Protein AF-A0A0N4TFS5-F1 (afdb_monomer)

Foldseek 3Di:
DLVCLVVVNLPPVPDAAEDEDADFDPDDVQNLADDPDPVGDVSSVSSSSSCVSYDYHYDDDDPDVVSVVVLVVVQVCCCPPPVNCVVPVDRDGGRPPPDDD

Radius of gyration: 17.93 Å; Cα contacts (8 Å, |Δi|>4): 103; chains: 1; bounding box: 40×27×46 Å

InterPro domains:
  IPR028082 Periplasmic binding protein-like I [SSF53822] (1-86)

Secondary structure (DSSP, 8-state):
-HHHHHTTTTTSSS--EEEEE--SS---SSTT--SS-TTHHHHHHHHHHHGGGEEEEEPPPP--HHHHHHHHHHHHHHHHHH-HHHHHSS-----------

Mean predicted aligned error: 7.09 Å

Structure (mmCIF, N/CA/C/O backbone):
data_AF-A0A0N4TFS5-F1
#
_entry.id   AF-A0A0N4TFS5-F1
#
loop_
_atom_site.group_PDB
_atom_site.id
_atom_site.type_symbol
_atom_site.label_atom_id
_atom_site.label_alt_id
_atom_site.label_comp_id
_atom_site.label_asym_id
_atom_site.label_entity_id
_atom_site.label_seq_id
_atom_site.pdbx_PDB_ins_code
_atom_site.Cartn_x
_atom_site.Cartn_y
_atom_site.Cartn_z
_atom_site.occupancy
_atom_site.B_iso_or_equiv
_atom_site.auth_seq_id
_atom_site.auth_comp_id
_atom_site.auth_asym_id
_atom_site.auth_atom_id
_atom_site.pdbx_PDB_model_num
ATOM 1 N N . MET A 1 1 ? 8.270 -7.068 -8.656 1.00 93.75 1 MET A N 1
ATOM 2 C CA . MET A 1 1 ? 9.084 -5.890 -9.033 1.00 93.75 1 MET A CA 1
ATOM 3 C C . MET A 1 1 ? 10.572 -6.190 -9.176 1.00 93.75 1 MET A C 1
ATOM 5 O O . MET A 1 1 ? 11.099 -5.828 -10.213 1.00 93.75 1 MET A O 1
ATOM 9 N N . LEU A 1 2 ? 11.249 -6.865 -8.234 1.00 94.62 2 LEU A N 1
ATOM 10 C CA . LEU A 1 2 ? 12.689 -7.175 -8.373 1.00 94.62 2 LEU A CA 1
ATOM 11 C C . LEU A 1 2 ? 13.037 -7.928 -9.670 1.00 94.62 2 LEU A C 1
ATOM 13 O O . LEU A 1 2 ? 13.877 -7.463 -10.426 1.00 94.62 2 LEU A O 1
ATOM 17 N N . ALA A 1 3 ? 12.305 -8.995 -10.004 1.00 96.56 3 ALA A N 1
ATOM 18 C CA . ALA A 1 3 ? 12.512 -9.707 -11.269 1.00 96.56 3 ALA A CA 1
ATOM 19 C C . ALA A 1 3 ? 12.346 -8.803 -12.510 1.00 96.56 3 ALA A C 1
ATOM 21 O O . ALA A 1 3 ? 13.129 -8.879 -13.448 1.00 96.56 3 ALA A O 1
ATOM 22 N N . ALA A 1 4 ? 11.363 -7.897 -12.503 1.00 96.44 4 ALA A N 1
ATOM 23 C CA . ALA A 1 4 ? 11.153 -6.945 -13.595 1.00 96.44 4 ALA A CA 1
ATOM 24 C C . ALA A 1 4 ? 12.278 -5.900 -13.698 1.00 96.44 4 ALA A C 1
ATOM 26 O O . ALA A 1 4 ? 12.570 -5.419 -14.788 1.00 96.44 4 ALA A O 1
ATOM 27 N N . TYR A 1 5 ? 12.906 -5.545 -12.575 1.00 96.62 5 TYR A N 1
ATOM 28 C CA . TYR A 1 5 ? 14.101 -4.706 -12.558 1.00 96.62 5 TYR A CA 1
ATOM 29 C C . TYR A 1 5 ? 15.301 -5.439 -13.155 1.00 96.62 5 TYR A C 1
ATOM 31 O O . TYR A 1 5 ? 15.987 -4.879 -14.002 1.00 96.62 5 TYR A O 1
ATOM 39 N N . ASP A 1 6 ? 15.524 -6.696 -12.764 1.00 96.44 6 ASP A N 1
ATOM 40 C CA . ASP A 1 6 ? 16.645 -7.493 -13.275 1.00 96.44 6 ASP A CA 1
ATOM 41 C C . ASP A 1 6 ? 16.502 -7.800 -14.782 1.00 96.44 6 ASP A C 1
ATOM 43 O O . ASP A 1 6 ? 17.502 -7.930 -15.481 1.00 96.44 6 ASP A O 1
ATOM 47 N N . LEU A 1 7 ? 15.270 -7.827 -15.304 1.00 97.25 7 LEU A N 1
ATOM 48 C CA . LEU A 1 7 ? 14.970 -7.909 -16.741 1.00 97.25 7 LEU A CA 1
ATOM 49 C C . LEU A 1 7 ? 14.985 -6.545 -17.463 1.00 97.25 7 LEU A C 1
ATOM 51 O O . LEU A 1 7 ? 14.670 -6.478 -18.647 1.00 97.25 7 LEU A O 1
ATOM 55 N N . GLY A 1 8 ? 15.285 -5.443 -16.767 1.00 96.81 8 GLY A N 1
ATOM 56 C CA . GLY A 1 8 ? 15.313 -4.084 -17.326 1.00 96.81 8 GLY A CA 1
ATOM 57 C C . GLY A 1 8 ? 13.941 -3.454 -17.599 1.00 96.81 8 GLY A C 1
ATOM 58 O O . GLY A 1 8 ? 13.862 -2.261 -17.881 1.00 96.81 8 GLY A O 1
ATOM 59 N N . MET A 1 9 ? 12.848 -4.203 -17.451 1.00 97.62 9 MET A N 1
ATOM 60 C CA . MET A 1 9 ? 11.483 -3.746 -17.735 1.00 97.62 9 MET A CA 1
ATOM 61 C C . MET A 1 9 ? 11.037 -2.608 -16.812 1.00 97.62 9 MET A C 1
ATOM 63 O O . MET A 1 9 ? 10.368 -1.676 -17.243 1.00 97.62 9 MET A O 1
ATOM 67 N N . ALA A 1 10 ? 11.409 -2.668 -15.530 1.00 96.44 10 ALA A N 1
ATOM 68 C CA . ALA A 1 10 ? 11.017 -1.650 -14.552 1.00 96.44 10 ALA A CA 1
ATOM 69 C C . ALA A 1 10 ? 11.808 -0.334 -14.683 1.00 96.44 10 ALA A C 1
ATOM 71 O O . ALA A 1 10 ? 11.510 0.624 -13.976 1.00 96.44 10 ALA A O 1
ATOM 72 N N . THR A 1 11 ? 12.822 -0.286 -15.552 1.00 95.19 11 THR A N 1
ATOM 73 C CA .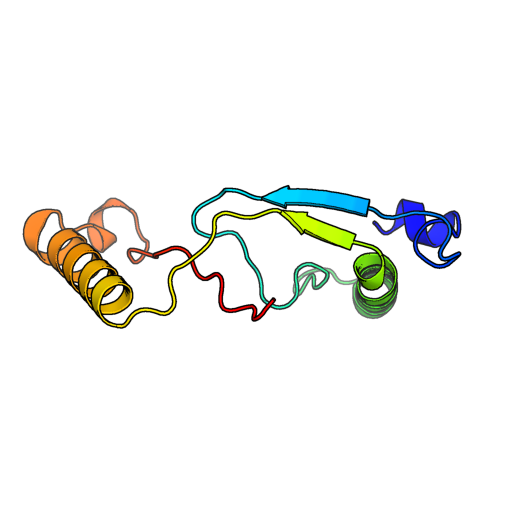 THR A 1 11 ? 13.695 0.885 -15.740 1.00 95.19 11 THR A CA 1
ATOM 74 C C . THR A 1 11 ? 13.793 1.360 -17.186 1.00 95.19 11 THR A C 1
ATOM 76 O O . THR A 1 11 ? 14.304 2.452 -17.408 1.00 95.19 11 THR A O 1
ATOM 79 N N . SER A 1 12 ? 13.323 0.581 -18.166 1.00 95.69 12 SER A N 1
ATOM 80 C CA . SER A 1 12 ? 13.405 0.952 -19.587 1.00 95.69 12 SER A CA 1
ATOM 81 C C . SER A 1 12 ? 12.469 2.100 -19.971 1.00 95.69 12 SER A C 1
ATOM 83 O O . SER A 1 12 ? 12.705 2.771 -20.969 1.00 95.69 12 SER A O 1
ATOM 85 N N . GLY A 1 13 ? 11.407 2.330 -19.189 1.00 92.50 13 GLY A N 1
ATOM 86 C CA . GLY A 1 13 ? 10.336 3.275 -19.523 1.00 92.50 13 GLY A CA 1
ATOM 87 C C . GLY A 1 13 ? 9.315 2.730 -20.530 1.00 92.50 13 GLY A C 1
ATOM 88 O O . GLY A 1 13 ? 8.354 3.420 -20.851 1.00 92.50 13 GLY A O 1
ATOM 89 N N . GLU A 1 14 ? 9.484 1.492 -20.997 1.00 96.50 14 GLU A N 1
ATOM 90 C CA . GLU A 1 14 ? 8.583 0.845 -21.964 1.00 96.50 14 GLU A CA 1
ATOM 91 C C . GLU A 1 14 ? 7.393 0.146 -21.292 1.00 96.50 14 GLU A C 1
ATOM 93 O O . GLU A 1 14 ? 6.412 -0.194 -21.950 1.00 96.50 14 GLU A O 1
ATOM 98 N N . TYR A 1 15 ? 7.477 -0.074 -19.977 1.00 95.81 15 TYR A N 1
ATOM 99 C CA . TYR A 1 15 ? 6.479 -0.803 -19.204 1.00 95.81 15 TYR A CA 1
ATOM 100 C C . TYR A 1 15 ? 5.921 0.063 -18.083 1.00 95.81 15 TYR A C 1
ATOM 102 O O . TYR A 1 15 ? 6.658 0.722 -17.349 1.00 95.81 15 TYR A O 1
ATOM 110 N N . VAL A 1 16 ? 4.605 -0.022 -17.906 1.00 93.44 16 VAL A N 1
ATOM 111 C CA . VAL A 1 16 ? 3.916 0.453 -16.707 1.00 93.44 16 VAL A CA 1
ATOM 112 C C . VAL A 1 16 ? 3.395 -0.764 -15.962 1.00 93.44 16 VAL A C 1
ATOM 114 O O . VAL A 1 16 ? 2.690 -1.599 -16.527 1.00 93.44 16 VAL A O 1
ATOM 117 N N . PHE A 1 17 ? 3.738 -0.859 -14.683 1.00 96.38 17 PHE A N 1
ATOM 118 C CA . PHE A 1 17 ? 3.217 -1.888 -13.797 1.00 96.38 17 PHE A CA 1
ATOM 119 C C . PHE A 1 17 ? 2.020 -1.320 -13.047 1.00 96.38 17 PHE A C 1
ATOM 121 O O . PHE A 1 17 ? 2.070 -0.193 -12.559 1.00 96.38 17 PHE A O 1
ATOM 128 N N . ILE A 1 18 ? 0.949 -2.102 -12.932 1.00 94.19 18 ILE A N 1
ATOM 129 C CA . ILE A 1 18 ? -0.241 -1.717 -12.175 1.00 94.19 18 ILE A CA 1
ATOM 130 C C . ILE A 1 18 ? -0.545 -2.813 -11.162 1.00 94.19 18 ILE A C 1
ATOM 132 O O . ILE A 1 18 ? -0.681 -3.977 -11.537 1.00 94.19 18 ILE A O 1
ATOM 136 N N . ASN A 1 19 ? -0.676 -2.448 -9.888 1.00 89.50 19 ASN A N 1
ATOM 137 C CA . ASN A 1 19 ? -1.287 -3.307 -8.879 1.00 89.50 19 ASN A CA 1
ATOM 138 C C . ASN A 1 19 ? -2.594 -2.686 -8.381 1.00 89.50 19 ASN A C 1
ATOM 140 O O . ASN A 1 19 ? -2.740 -1.468 -8.306 1.00 89.50 19 ASN A O 1
ATOM 144 N N . ILE A 1 20 ? -3.548 -3.543 -8.035 1.00 87.38 20 ILE A N 1
ATOM 145 C CA . ILE A 1 20 ? -4.827 -3.140 -7.458 1.00 87.38 20 ILE A CA 1
ATOM 146 C C . ILE A 1 20 ? -4.772 -3.498 -5.976 1.00 87.38 20 ILE A C 1
ATOM 148 O O . ILE A 1 20 ? -4.685 -4.675 -5.633 1.00 87.38 20 ILE A O 1
ATOM 152 N N . ASP A 1 21 ? -4.804 -2.486 -5.114 1.00 81.19 21 ASP A N 1
ATOM 153 C CA . ASP A 1 21 ? -4.887 -2.647 -3.664 1.00 81.19 21 ASP A CA 1
ATOM 154 C C . ASP A 1 21 ? -6.082 -1.852 -3.138 1.00 81.19 21 ASP A C 1
ATOM 156 O O . ASP A 1 21 ? -6.028 -0.643 -2.931 1.00 81.19 21 ASP A O 1
ATOM 160 N N . VAL A 1 22 ? -7.193 -2.562 -2.968 1.00 77.06 22 VAL A N 1
ATOM 161 C CA . VAL A 1 22 ? -8.473 -2.030 -2.478 1.00 77.06 22 VAL A CA 1
ATOM 162 C C . VAL A 1 22 ? -8.706 -2.354 -0.999 1.00 77.06 22 VAL A C 1
ATOM 164 O O . VAL A 1 22 ? -9.820 -2.201 -0.499 1.00 77.06 22 VAL A O 1
ATOM 167 N N . SER A 1 23 ? -7.682 -2.850 -0.300 1.00 69.25 23 SER A N 1
ATOM 168 C CA . SER A 1 23 ? -7.799 -3.249 1.100 1.00 69.25 23 SER A CA 1
ATOM 169 C C . SER A 1 23 ? -7.784 -2.039 2.035 1.00 69.25 23 SER A C 1
ATOM 171 O O . SER A 1 23 ? -7.199 -1.006 1.725 1.00 69.25 23 SER A O 1
ATOM 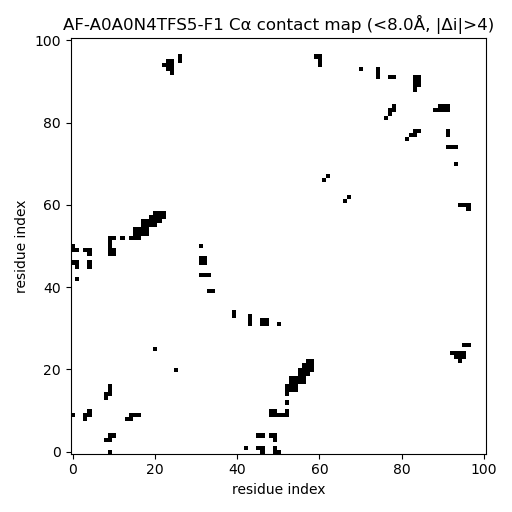173 N N . THR A 1 24 ? -8.431 -2.162 3.200 1.00 57.41 24 THR A N 1
ATOM 174 C CA . THR A 1 24 ? -8.650 -1.023 4.101 1.00 57.41 24 THR A CA 1
ATOM 175 C C . THR A 1 24 ? -7.447 -0.639 4.981 1.00 57.41 24 THR A C 1
ATOM 177 O O . THR A 1 24 ? -7.613 0.127 5.928 1.00 57.41 24 THR A O 1
ATOM 180 N N . GLY A 1 25 ? -6.251 -1.193 4.740 1.00 56.47 25 GLY A N 1
ATOM 181 C CA . GLY A 1 25 ? -5.141 -1.064 5.695 1.00 56.47 25 GLY A CA 1
ATOM 182 C C . GLY A 1 25 ? -3.745 -1.484 5.228 1.00 56.47 25 GLY A C 1
ATOM 183 O O . GLY A 1 25 ? -2.874 -1.659 6.072 1.00 56.47 25 GLY A O 1
ATOM 184 N N . SER A 1 26 ? -3.494 -1.669 3.925 1.00 55.84 26 SER A N 1
ATOM 18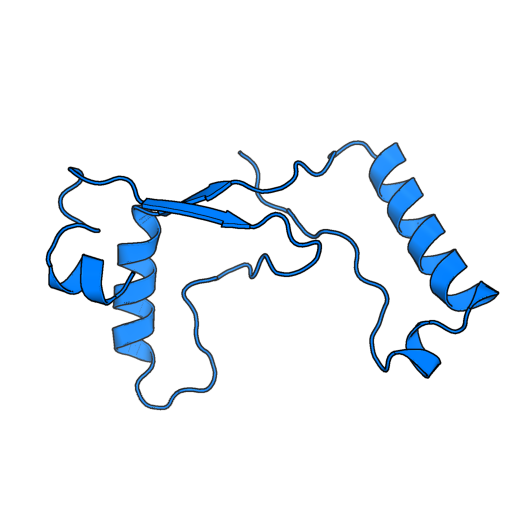5 C CA . SER A 1 26 ? -2.191 -2.171 3.428 1.00 55.84 26 SER A CA 1
ATOM 186 C C . SER A 1 26 ? -1.344 -1.144 2.663 1.00 55.84 26 SER A C 1
ATOM 188 O O . SER A 1 26 ? -0.361 -1.479 2.005 1.00 55.84 26 SER A O 1
ATOM 190 N N . HIS A 1 27 ? -1.634 0.146 2.805 1.00 62.78 27 HIS A N 1
ATOM 191 C CA . HIS A 1 27 ? -0.807 1.179 2.184 1.00 62.78 27 HIS A CA 1
ATOM 192 C C . HIS A 1 27 ? 0.371 1.554 3.088 1.00 62.78 27 HIS A C 1
ATOM 194 O O . HIS A 1 27 ? 0.330 2.511 3.856 1.00 62.78 27 HIS A O 1
ATOM 200 N N . ALA A 1 28 ? 1.438 0.757 3.011 1.00 66.75 28 ALA A N 1
ATOM 201 C CA . ALA A 1 28 ? 2.716 1.111 3.616 1.00 66.75 28 ALA A CA 1
ATOM 202 C C . ALA A 1 28 ? 3.295 2.349 2.923 1.00 66.75 28 ALA A C 1
ATOM 204 O O . ALA A 1 28 ? 3.279 2.421 1.696 1.00 66.75 28 ALA A O 1
ATOM 205 N N . GLU A 1 29 ? 3.882 3.276 3.689 1.00 74.25 29 GLU A N 1
ATOM 206 C CA . GLU A 1 29 ? 4.457 4.500 3.112 1.00 74.25 29 GLU A CA 1
ATOM 207 C C . GLU A 1 29 ? 5.611 4.194 2.127 1.00 74.25 29 GLU A C 1
ATOM 209 O O . GLU A 1 29 ? 5.930 4.912 1.178 1.00 74.25 29 GLU A O 1
ATOM 214 N N . ARG A 1 30 ? 6.277 3.069 2.379 1.00 85.19 30 ARG A N 1
ATOM 215 C CA . ARG A 1 30 ? 7.415 2.572 1.613 1.00 85.19 30 ARG A CA 1
ATOM 216 C C . ARG A 1 30 ? 7.152 1.108 1.259 1.00 85.19 30 ARG A C 1
ATOM 218 O O . ARG A 1 30 ? 7.745 0.230 1.884 1.00 85.19 30 ARG A O 1
ATOM 225 N N . PRO A 1 31 ? 6.279 0.809 0.278 1.00 84.50 31 PRO A N 1
ATOM 226 C CA . PRO A 1 31 ? 5.870 -0.565 -0.033 1.00 84.50 31 PRO A CA 1
ATOM 227 C C . PRO A 1 31 ? 7.018 -1.445 -0.562 1.00 84.50 31 PRO A C 1
ATOM 229 O O . PRO A 1 31 ? 6.930 -2.670 -0.540 1.00 84.50 31 PRO A O 1
ATOM 232 N N . TRP A 1 32 ? 8.122 -0.833 -0.999 1.00 88.44 32 TRP A N 1
ATOM 233 C CA . TRP A 1 32 ? 9.353 -1.516 -1.401 1.00 88.44 32 TRP A CA 1
ATOM 234 C C . TRP A 1 32 ? 10.293 -1.863 -0.235 1.00 88.44 32 TRP A C 1
ATOM 236 O O . TRP A 1 32 ? 11.274 -2.564 -0.462 1.00 88.44 32 TRP A O 1
ATOM 246 N N . LEU A 1 33 ? 10.051 -1.358 0.981 1.00 87.94 33 LEU A N 1
ATOM 247 C CA . LEU A 1 33 ? 10.946 -1.557 2.120 1.00 87.94 33 LEU A CA 1
ATOM 248 C C . LEU A 1 33 ? 10.622 -2.857 2.862 1.00 87.94 33 LEU A C 1
ATOM 250 O O . LEU A 1 33 ? 9.511 -3.053 3.354 1.00 87.94 33 LEU A O 1
ATOM 254 N N . ARG A 1 34 ? 11.629 -3.713 3.030 1.00 86.81 34 ARG A N 1
ATOM 255 C CA . ARG A 1 34 ? 11.612 -4.828 3.982 1.00 86.81 34 ARG A CA 1
ATOM 256 C C . ARG A 1 34 ? 12.597 -4.524 5.112 1.00 86.81 34 ARG A C 1
ATOM 258 O O . ARG A 1 34 ? 13.780 -4.335 4.852 1.00 86.81 34 ARG A O 1
ATOM 265 N N . SER A 1 35 ? 12.105 -4.429 6.349 1.00 76.06 35 SER A N 1
ATOM 266 C CA . SER A 1 35 ? 12.914 -4.023 7.515 1.00 76.06 35 SER A CA 1
ATOM 267 C C . SER A 1 35 ? 13.652 -5.177 8.204 1.00 76.06 35 SER A C 1
ATOM 269 O O . SER A 1 35 ? 14.588 -4.925 8.952 1.00 76.06 35 SER A O 1
ATOM 271 N N . ASN A 1 36 ? 13.239 -6.428 7.963 1.00 67.94 36 ASN A N 1
ATOM 272 C CA . ASN A 1 36 ? 13.646 -7.582 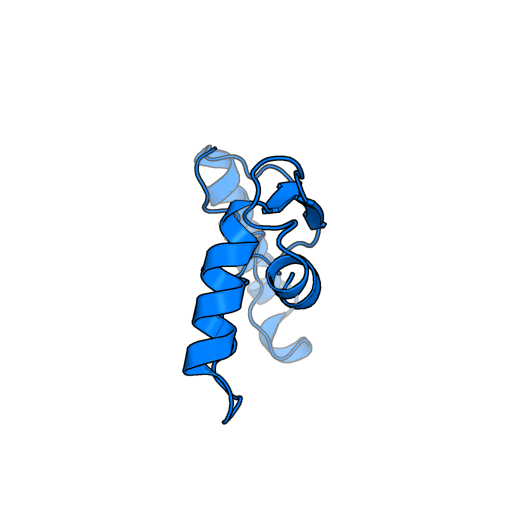8.778 1.00 67.94 36 ASN A CA 1
ATOM 273 C C . ASN A 1 36 ? 14.539 -8.600 8.048 1.00 67.94 36 ASN A C 1
ATOM 275 O O . ASN A 1 36 ? 14.888 -9.613 8.647 1.00 67.94 36 ASN A O 1
ATOM 279 N N . ASP A 1 37 ? 14.892 -8.375 6.781 1.00 59.50 37 ASP A N 1
ATOM 280 C CA . ASP A 1 37 ? 15.758 -9.302 6.039 1.00 59.50 37 ASP A CA 1
ATOM 281 C C . ASP A 1 37 ? 17.231 -8.918 6.189 1.00 59.50 37 ASP A C 1
ATOM 283 O O . ASP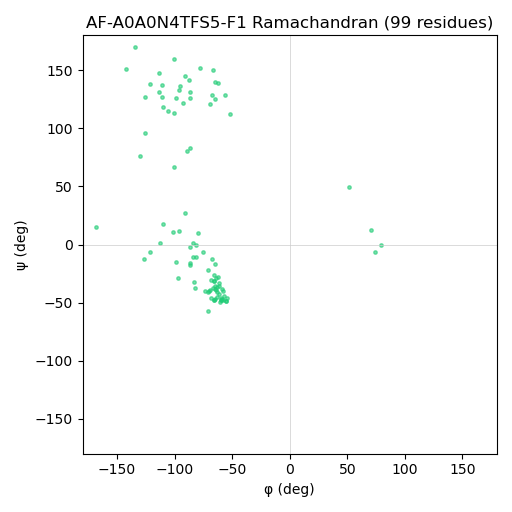 A 1 37 ? 17.562 -7.738 6.226 1.00 59.50 37 ASP A O 1
ATOM 287 N N . THR A 1 38 ? 18.139 -9.886 6.235 1.00 54.66 38 THR A N 1
ATOM 288 C CA . THR A 1 38 ? 19.593 -9.646 6.328 1.00 54.66 38 THR A CA 1
ATOM 289 C C . THR A 1 38 ? 20.236 -9.330 4.969 1.00 54.66 38 THR A C 1
ATOM 291 O O . THR A 1 38 ? 21.366 -8.850 4.913 1.00 54.66 38 THR A O 1
ATOM 294 N N . THR A 1 39 ? 19.503 -9.523 3.869 1.00 56.91 39 THR A N 1
ATOM 295 C CA . THR A 1 39 ? 19.930 -9.309 2.467 1.00 56.91 39 THR A CA 1
ATOM 296 C C . THR A 1 39 ? 19.510 -7.929 1.908 1.00 56.91 39 THR A C 1
ATOM 298 O O . THR A 1 39 ? 19.602 -7.642 0.716 1.00 56.91 39 THR A O 1
ATOM 301 N N . THR A 1 40 ? 19.050 -7.028 2.778 1.00 63.56 40 THR A N 1
ATOM 302 C CA . THR A 1 40 ? 18.042 -6.003 2.455 1.00 63.56 40 THR A CA 1
ATOM 303 C C . THR A 1 40 ? 18.502 -4.725 1.796 1.00 63.56 40 THR A C 1
ATOM 305 O O . THR A 1 40 ? 17.703 -4.139 1.077 1.00 63.56 40 THR A O 1
ATOM 308 N N . SER A 1 41 ? 19.702 -4.200 2.052 1.00 76.75 41 SER A N 1
ATOM 309 C CA . SER A 1 41 ? 19.978 -2.820 1.615 1.00 76.75 41 SER A CA 1
ATOM 310 C C . SER A 1 41 ? 19.974 -2.700 0.087 1.00 76.75 41 SER A C 1
ATOM 312 O O . SER A 1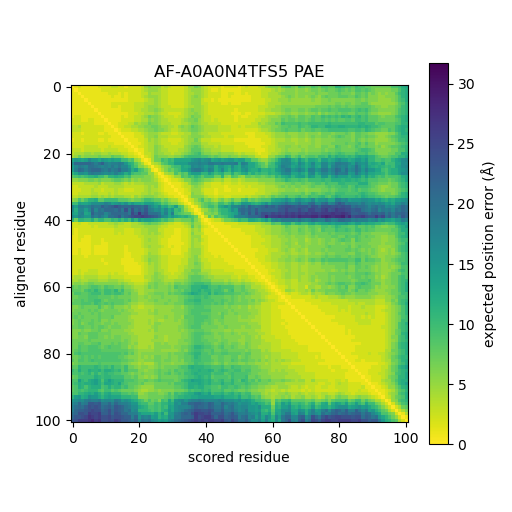 41 ? 19.282 -1.846 -0.465 1.00 76.75 41 SER A O 1
ATOM 314 N N . MET A 1 42 ? 20.663 -3.611 -0.604 1.00 86.69 42 MET A N 1
ATOM 315 C CA . MET A 1 42 ? 20.741 -3.582 -2.065 1.00 86.69 42 MET A CA 1
ATOM 316 C C . MET A 1 42 ? 19.407 -3.950 -2.721 1.00 86.69 42 MET A C 1
ATOM 318 O O . MET A 1 42 ? 19.011 -3.318 -3.700 1.00 86.69 42 MET A O 1
ATOM 322 N N . GLU A 1 43 ? 18.686 -4.930 -2.177 1.00 89.50 43 GLU A N 1
ATOM 323 C CA . GLU A 1 43 ? 17.373 -5.319 -2.695 1.00 89.50 43 GLU A CA 1
ATOM 324 C C . GLU A 1 43 ? 16.313 -4.247 -2.452 1.00 89.50 43 GLU A C 1
ATOM 326 O O . GLU A 1 43 ? 15.528 -3.964 -3.351 1.00 89.50 43 GLU A O 1
ATOM 331 N N . ASN A 1 44 ? 16.324 -3.581 -1.296 1.00 90.69 44 ASN A N 1
ATOM 332 C CA . ASN A 1 44 ? 15.437 -2.453 -1.024 1.00 90.69 44 ASN A CA 1
ATOM 333 C C . ASN A 1 44 ? 15.719 -1.286 -1.979 1.00 90.69 44 ASN A C 1
ATOM 335 O O . ASN A 1 44 ? 14.774 -0.636 -2.417 1.00 90.69 44 ASN A O 1
ATOM 339 N N . GLU A 1 45 ? 16.979 -1.030 -2.352 1.00 92.06 45 GLU A N 1
ATOM 340 C CA . GLU A 1 45 ? 17.312 -0.007 -3.354 1.00 92.06 45 GLU A CA 1
ATOM 341 C C . GLU A 1 45 ? 16.898 -0.419 -4.775 1.00 92.06 45 GLU A C 1
ATOM 343 O O . GLU A 1 45 ? 16.326 0.394 -5.508 1.00 92.06 45 GLU A O 1
ATOM 348 N N . LYS A 1 46 ? 17.097 -1.687 -5.164 1.00 94.19 46 LYS A N 1
ATOM 349 C CA . LYS A 1 46 ? 16.556 -2.221 -6.428 1.00 94.19 46 LYS A CA 1
ATOM 350 C C . LYS A 1 46 ? 15.033 -2.107 -6.463 1.00 94.19 46 LYS A C 1
ATOM 352 O O . LYS A 1 46 ? 14.471 -1.624 -7.442 1.00 94.19 46 LYS A O 1
ATOM 357 N N . ALA A 1 47 ? 14.360 -2.508 -5.387 1.00 93.62 47 ALA A N 1
ATOM 358 C CA . ALA A 1 47 ? 12.914 -2.427 -5.262 1.00 93.62 47 ALA A CA 1
ATOM 359 C C . ALA A 1 47 ? 12.448 -0.970 -5.312 1.00 93.62 47 ALA A C 1
ATOM 361 O O . ALA A 1 47 ? 11.544 -0.659 -6.078 1.00 93.62 47 ALA A O 1
ATOM 362 N N . LYS A 1 48 ? 13.106 -0.054 -4.595 1.00 93.31 48 LYS A N 1
ATOM 363 C CA . LYS A 1 48 ? 12.804 1.382 -4.633 1.00 93.31 48 LYS A CA 1
ATOM 364 C C . LYS A 1 48 ? 12.839 1.936 -6.056 1.00 93.31 48 LYS A C 1
ATOM 366 O O . LYS A 1 48 ? 11.915 2.643 -6.445 1.00 93.31 48 LYS A O 1
ATOM 371 N N . LYS A 1 49 ? 13.867 1.593 -6.841 1.00 95.19 49 LYS A N 1
ATOM 372 C CA . LYS A 1 49 ? 13.955 1.986 -8.257 1.00 95.19 49 LYS A CA 1
ATOM 373 C C . LYS A 1 49 ? 12.858 1.333 -9.095 1.00 95.19 49 LYS A C 1
ATOM 375 O O . LYS A 1 49 ? 12.157 2.023 -9.820 1.00 95.19 49 LYS A O 1
ATOM 380 N N . ALA A 1 50 ? 12.655 0.026 -8.952 1.00 96.00 50 ALA A N 1
ATOM 381 C CA . ALA A 1 50 ? 11.640 -0.709 -9.704 1.00 96.00 50 ALA A CA 1
ATOM 382 C C . ALA A 1 50 ? 10.219 -0.169 -9.471 1.00 96.00 50 ALA A C 1
ATOM 384 O O . ALA A 1 50 ? 9.417 -0.093 -10.397 1.00 96.00 50 ALA A O 1
ATOM 385 N N . TYR A 1 51 ? 9.905 0.223 -8.233 1.00 93.94 51 TYR A N 1
ATOM 386 C CA . TYR A 1 51 ? 8.599 0.759 -7.851 1.00 93.94 51 TYR A CA 1
ATOM 387 C C . TYR A 1 51 ? 8.298 2.131 -8.474 1.00 93.94 51 TYR A C 1
ATOM 389 O O . TYR A 1 51 ? 7.140 2.530 -8.479 1.00 93.94 51 TYR A O 1
ATOM 397 N N . GLN A 1 52 ? 9.278 2.825 -9.067 1.00 92.12 52 GLN A N 1
ATOM 398 C CA . GLN A 1 52 ? 9.019 4.050 -9.837 1.00 92.12 52 GLN A CA 1
ATOM 399 C C . GLN A 1 52 ? 8.157 3.783 -11.082 1.00 92.12 52 GLN A C 1
ATOM 401 O O . GLN A 1 52 ? 7.395 4.655 -11.494 1.00 92.12 52 GLN A O 1
ATOM 406 N N . ALA A 1 53 ? 8.234 2.572 -11.646 1.00 94.75 53 ALA A N 1
ATOM 407 C CA . ALA A 1 53 ? 7.400 2.134 -12.764 1.00 94.75 53 ALA A CA 1
ATOM 408 C C . ALA A 1 53 ? 6.043 1.539 -12.328 1.00 94.75 53 ALA A C 1
ATOM 410 O O . ALA A 1 53 ? 5.248 1.148 -13.183 1.00 94.75 53 ALA A O 1
ATOM 411 N N . LEU A 1 54 ? 5.772 1.443 -11.017 1.00 93.69 54 LEU A N 1
ATOM 412 C CA . LEU A 1 54 ? 4.534 0.885 -10.469 1.00 93.69 54 LEU A CA 1
ATOM 413 C C . LEU A 1 54 ? 3.519 1.991 -10.153 1.00 93.69 54 LEU A C 1
ATOM 415 O O . LEU A 1 54 ? 3.833 2.975 -9.484 1.00 93.69 54 LEU A O 1
ATOM 419 N N . LYS A 1 55 ? 2.274 1.791 -10.584 1.00 90.94 55 LYS A N 1
ATOM 420 C CA . LYS A 1 55 ? 1.104 2.560 -10.159 1.00 90.94 55 LYS A CA 1
ATOM 421 C C . LYS A 1 55 ? 0.158 1.667 -9.363 1.00 90.94 55 LYS A C 1
ATOM 423 O O . LYS A 1 55 ? -0.197 0.581 -9.813 1.00 90.94 55 LYS A O 1
ATOM 428 N N . THR A 1 56 ? -0.280 2.159 -8.210 1.00 86.62 56 THR A N 1
ATOM 429 C CA . THR A 1 56 ? -1.266 1.475 -7.371 1.00 86.62 56 THR A CA 1
ATOM 430 C C . THR A 1 56 ? -2.642 2.074 -7.611 1.00 86.62 56 THR A C 1
ATOM 432 O O . THR A 1 56 ? -2.825 3.281 -7.463 1.00 86.62 56 THR A O 1
ATOM 435 N N . ILE A 1 57 ? -3.617 1.235 -7.950 1.00 86.06 57 ILE A N 1
ATOM 436 C CA . ILE A 1 57 ? -5.034 1.601 -7.946 1.00 86.06 57 ILE A CA 1
ATOM 437 C C . ILE A 1 57 ? -5.604 1.226 -6.582 1.00 86.06 57 ILE A C 1
ATOM 439 O O . ILE A 1 57 ? -5.562 0.054 -6.205 1.00 86.06 57 ILE A O 1
ATOM 443 N N . SER A 1 58 ? -6.150 2.206 -5.866 1.00 80.56 58 SER A N 1
ATOM 444 C CA . SER A 1 58 ? -6.736 2.013 -4.541 1.00 80.56 58 SER A CA 1
ATOM 445 C C . SER A 1 58 ? -8.089 2.699 -4.386 1.00 80.56 58 SER A C 1
ATOM 447 O O . SER A 1 58 ? -8.538 3.462 -5.246 1.00 80.56 58 SER A O 1
ATOM 449 N N . LEU A 1 59 ? -8.776 2.394 -3.281 1.00 79.12 59 LEU A N 1
ATOM 450 C CA . LEU A 1 59 ? -10.000 3.097 -2.916 1.00 79.12 59 LEU A CA 1
ATOM 451 C C . LEU A 1 59 ? -9.673 4.546 -2.544 1.00 79.12 59 LEU A C 1
ATOM 453 O O . LEU A 1 59 ? -8.819 4.813 -1.694 1.00 79.12 59 LEU A O 1
ATOM 457 N N . ARG A 1 60 ? -10.400 5.482 -3.160 1.00 76.44 60 ARG A N 1
ATOM 458 C CA . ARG A 1 60 ? -10.272 6.908 -2.868 1.00 76.44 60 ARG A CA 1
ATOM 459 C C . ARG A 1 60 ? -10.707 7.190 -1.430 1.00 76.44 60 ARG A C 1
ATOM 461 O O . ARG A 1 60 ? -11.847 6.910 -1.063 1.00 76.44 60 ARG A O 1
ATOM 468 N N . ARG A 1 61 ? -9.822 7.817 -0.655 1.00 77.44 61 ARG A N 1
ATOM 469 C CA . ARG A 1 61 ? -10.169 8.457 0.617 1.00 77.44 61 ARG A CA 1
ATOM 470 C C . ARG A 1 61 ? -10.618 9.889 0.340 1.00 77.44 61 ARG A C 1
ATOM 472 O O . ARG A 1 61 ? -10.098 10.540 -0.563 1.00 77.44 61 ARG A O 1
ATOM 479 N N . SER A 1 62 ? -11.630 10.359 1.058 1.00 80.88 62 SER A N 1
ATOM 480 C CA . SER A 1 62 ? -12.047 11.756 0.975 1.00 80.88 62 SER A CA 1
ATOM 481 C C . SER A 1 62 ? -11.225 12.594 1.955 1.00 80.88 62 SER A C 1
ATOM 483 O O . SER A 1 62 ? -11.131 12.228 3.123 1.00 80.88 62 SER A O 1
ATOM 485 N N . ASP A 1 63 ? -10.676 13.720 1.495 1.00 81.50 63 ASP A N 1
ATOM 486 C CA . ASP A 1 63 ? -9.953 14.679 2.350 1.00 81.50 63 ASP A CA 1
ATOM 487 C C . ASP A 1 63 ? -10.883 15.641 3.107 1.00 81.50 63 ASP A C 1
ATOM 489 O O . ASP A 1 63 ? -10.406 16.494 3.860 1.00 81.50 63 ASP A O 1
ATOM 493 N N . LEU A 1 64 ? -12.198 15.505 2.904 1.00 87.69 64 LEU A N 1
ATOM 494 C CA . LEU A 1 64 ? -13.224 16.299 3.570 1.00 87.69 64 LEU A CA 1
ATOM 495 C C . LEU A 1 64 ? -13.191 16.064 5.081 1.00 87.69 64 LEU A C 1
ATOM 497 O O . LEU A 1 64 ? -13.069 14.927 5.549 1.00 87.69 64 LEU A O 1
ATOM 501 N N . ASP A 1 65 ? -13.349 17.138 5.845 1.00 91.19 65 ASP A N 1
ATOM 502 C CA . ASP A 1 65 ? -13.308 17.066 7.302 1.00 91.19 65 ASP A CA 1
ATOM 503 C C . ASP A 1 65 ? -14.483 16.248 7.856 1.00 91.19 65 ASP A C 1
ATOM 505 O O . ASP A 1 65 ? -14.303 15.468 8.787 1.00 91.19 65 ASP A O 1
ATOM 509 N N . GLU A 1 66 ? -15.643 16.266 7.193 1.00 90.75 66 GLU A N 1
ATOM 510 C CA . GLU A 1 66 ? -16.793 15.431 7.551 1.00 90.75 66 GLU A CA 1
ATOM 511 C C . GLU A 1 66 ? -16.483 13.930 7.449 1.00 90.75 66 GLU A C 1
ATOM 513 O O . GLU A 1 66 ? -17.015 13.120 8.218 1.00 90.75 66 GLU A O 1
ATOM 518 N N . TYR A 1 67 ? -15.620 13.544 6.504 1.00 87.12 67 TYR A N 1
ATOM 519 C CA . TYR A 1 67 ? -15.192 12.158 6.351 1.00 87.12 67 TYR A CA 1
ATOM 520 C C . TYR A 1 67 ? -14.209 11.759 7.462 1.00 87.12 67 TYR A C 1
ATOM 522 O O . TYR A 1 67 ? -14.356 10.684 8.046 1.00 87.12 67 TYR A O 1
ATOM 530 N N . LYS A 1 68 ? -13.281 12.647 7.839 1.00 87.25 68 LYS A N 1
ATOM 531 C CA . LYS A 1 68 ? -12.374 12.436 8.985 1.00 87.25 68 LYS A CA 1
ATOM 532 C C . LYS A 1 68 ? -13.145 12.335 10.306 1.00 87.25 68 LYS A C 1
ATOM 534 O O . LYS A 1 68 ? -12.874 11.451 11.122 1.00 87.25 68 LYS A O 1
ATOM 539 N N . ASP A 1 69 ? -14.158 13.177 10.493 1.00 92.44 69 ASP A N 1
ATOM 540 C CA . ASP A 1 69 ? -15.040 13.146 11.663 1.00 92.44 69 ASP A CA 1
ATOM 541 C C . ASP A 1 69 ? -15.869 11.861 11.719 1.00 92.44 69 ASP A C 1
ATOM 543 O O . ASP A 1 69 ? -16.100 11.288 12.789 1.00 92.44 69 ASP A O 1
ATOM 547 N N . PHE A 1 70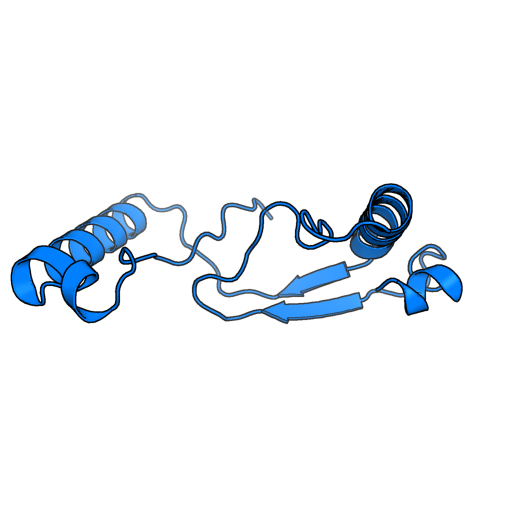 ? -16.337 11.380 10.566 1.00 90.75 70 PHE A N 1
ATOM 548 C CA . PHE A 1 70 ? -16.980 10.077 10.468 1.00 90.75 70 PHE A CA 1
ATOM 549 C C . PHE A 1 70 ? -16.033 8.946 10.891 1.00 90.75 70 PHE A C 1
ATOM 551 O O . PHE A 1 70 ? -16.412 8.142 11.745 1.00 90.75 70 PHE A O 1
ATOM 558 N N . GLU A 1 71 ? -14.809 8.909 10.363 1.00 89.25 71 GLU A N 1
ATOM 559 C CA . GLU A 1 71 ? -13.801 7.903 10.720 1.00 89.25 71 GLU A CA 1
ATOM 560 C C . GLU A 1 71 ? -13.498 7.896 12.227 1.00 89.25 71 GLU A C 1
ATOM 562 O O . GLU A 1 71 ? -13.494 6.832 12.855 1.00 89.25 71 GLU A O 1
ATOM 567 N N . SER A 1 72 ? -13.340 9.080 12.829 1.00 91.62 72 SER A N 1
ATOM 568 C CA . SER A 1 72 ? -13.121 9.247 14.271 1.00 91.62 72 SER A CA 1
ATOM 569 C C . SER A 1 72 ? -14.274 8.668 15.102 1.00 91.62 72 SER A C 1
ATOM 571 O O . SER A 1 72 ? -14.060 7.849 16.002 1.00 91.62 72 SER A O 1
ATOM 573 N N . ARG A 1 73 ? -15.525 8.995 14.746 1.00 95.12 73 ARG A N 1
ATOM 574 C CA . ARG A 1 73 ? -16.716 8.473 15.440 1.00 95.12 73 ARG A CA 1
ATOM 575 C C . ARG A 1 73 ? -16.873 6.963 15.294 1.00 95.12 73 ARG A C 1
ATOM 577 O O . ARG A 1 73 ? -17.342 6.305 16.224 1.00 95.12 73 ARG A O 1
ATOM 584 N N . VAL A 1 74 ? -16.513 6.394 14.141 1.00 93.19 74 VAL A N 1
ATOM 585 C CA . VAL A 1 74 ? -16.538 4.938 13.937 1.00 93.19 74 VAL A CA 1
ATOM 586 C C . VAL A 1 74 ? -15.526 4.261 14.855 1.00 93.19 74 VAL A C 1
ATOM 588 O O . VAL A 1 74 ? -15.895 3.311 15.546 1.00 93.19 74 VAL A O 1
ATOM 591 N N . LYS A 1 75 ? -14.297 4.781 14.921 1.00 92.25 75 LYS A N 1
ATOM 592 C CA . LYS A 1 75 ? -13.243 4.273 15.806 1.00 92.25 75 LYS A CA 1
ATOM 593 C C . LYS A 1 75 ? -13.659 4.333 17.278 1.00 92.25 75 LYS A C 1
ATOM 595 O O . LYS A 1 75 ? -13.586 3.332 17.988 1.00 92.25 75 LYS A O 1
ATOM 600 N N . GLU A 1 76 ? -14.192 5.470 17.720 1.00 96.06 76 GLU A N 1
ATOM 601 C CA . GLU A 1 76 ? -14.698 5.639 19.084 1.00 96.06 76 GLU A CA 1
ATOM 602 C C . GLU A 1 76 ? -15.825 4.644 19.403 1.00 96.06 76 GLU A C 1
ATOM 604 O O . GLU A 1 76 ? -15.829 3.999 20.456 1.00 96.06 76 GLU A O 1
ATOM 609 N N . ARG A 1 77 ? -16.786 4.484 18.484 1.00 96.38 77 ARG A N 1
ATOM 610 C CA . ARG A 1 77 ? -17.907 3.556 18.659 1.00 96.38 77 ARG A CA 1
ATOM 611 C C . ARG A 1 77 ? -17.449 2.100 18.660 1.00 96.38 77 ARG A C 1
ATOM 613 O O . ARG A 1 77 ? -18.011 1.314 19.425 1.00 96.38 77 ARG A O 1
ATOM 620 N N . ALA A 1 78 ? -16.468 1.740 17.831 1.00 95.62 78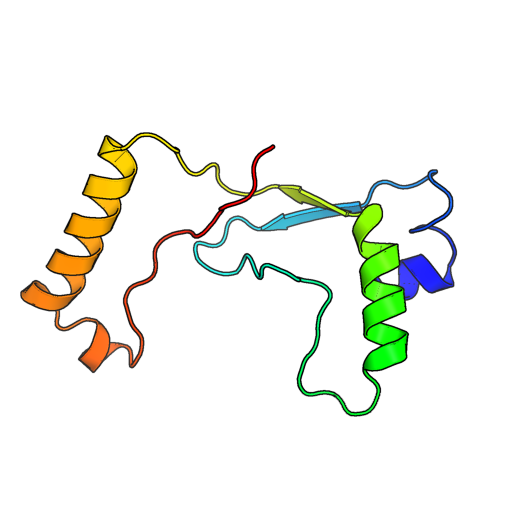 ALA A N 1
ATOM 621 C CA . ALA A 1 78 ? -15.882 0.403 17.792 1.00 95.62 78 ALA A CA 1
ATOM 622 C C . ALA A 1 78 ? -15.372 0.003 19.183 1.00 95.62 78 ALA A C 1
ATOM 624 O O . ALA A 1 78 ? -15.751 -1.047 19.709 1.00 95.62 78 ALA A O 1
ATOM 625 N N . GLU A 1 79 ? -14.621 0.892 19.830 1.00 95.69 79 GLU A N 1
ATOM 626 C CA . GLU A 1 79 ? -14.114 0.644 21.176 1.00 95.69 79 GLU A CA 1
ATOM 627 C C . GLU A 1 79 ? -15.217 0.681 22.231 1.00 95.69 79 GLU A C 1
ATOM 629 O O . GLU A 1 79 ? -15.470 -0.324 22.898 1.00 95.69 79 GLU A O 1
ATOM 634 N N . LYS A 1 80 ? -15.953 1.793 22.345 1.00 97.38 80 LYS A N 1
ATOM 635 C CA . LYS A 1 80 ? -16.930 1.978 23.429 1.00 97.38 80 LYS A CA 1
ATOM 636 C C . LYS A 1 80 ? -18.056 0.948 23.411 1.00 97.38 80 LYS A C 1
ATOM 638 O O . LYS A 1 80 ? -18.550 0.563 24.468 1.00 97.38 80 LYS A O 1
ATOM 643 N N . ARG A 1 81 ? -18.509 0.520 22.226 1.00 97.44 81 ARG A N 1
ATOM 644 C CA . ARG A 1 81 ? -19.688 -0.351 22.102 1.00 97.44 81 ARG A CA 1
ATOM 645 C C . ARG A 1 81 ? -19.349 -1.827 21.964 1.00 97.44 81 ARG A C 1
ATOM 647 O O . ARG A 1 81 ? -20.178 -2.657 22.355 1.00 97.44 81 ARG A O 1
ATOM 654 N N . TYR A 1 82 ? -18.189 -2.148 21.395 1.00 95.94 82 TYR A N 1
ATOM 655 C CA . TYR A 1 82 ? -17.836 -3.521 21.043 1.00 95.94 82 TYR A CA 1
ATOM 656 C C . TYR A 1 82 ? -16.561 -4.027 21.713 1.00 95.94 82 TYR A C 1
ATOM 658 O O . TYR A 1 82 ? -16.320 -5.234 21.616 1.00 95.94 82 TYR A O 1
ATOM 666 N N . ASN A 1 83 ? -15.818 -3.172 22.428 1.00 95.94 83 ASN A N 1
ATOM 667 C CA . ASN A 1 83 ? -14.519 -3.483 23.026 1.00 95.94 83 ASN A CA 1
ATOM 668 C C . ASN A 1 83 ? -13.566 -4.085 21.980 1.00 95.94 83 ASN A C 1
ATOM 670 O O . ASN A 1 83 ? -13.047 -5.193 22.142 1.00 95.94 83 ASN A O 1
ATOM 674 N N . TYR A 1 84 ? -13.473 -3.402 20.835 1.00 94.88 84 TYR A N 1
ATOM 675 C CA . TYR A 1 84 ? -12.857 -3.918 19.617 1.00 94.88 84 TYR A CA 1
ATOM 676 C C . TYR A 1 84 ? -11.398 -4.319 19.839 1.00 94.88 84 TYR A C 1
ATOM 678 O O . TYR A 1 84 ? -11.029 -5.448 19.502 1.00 94.88 84 TYR A O 1
ATOM 686 N N . SER A 1 85 ? -10.601 -3.460 20.474 1.00 94.50 85 SER A N 1
ATOM 687 C CA . SER A 1 85 ? -9.184 -3.738 20.721 1.00 94.50 85 SER A CA 1
ATOM 688 C C . SER A 1 85 ? -8.975 -4.976 21.587 1.00 94.50 85 SER A C 1
ATOM 690 O O . SER A 1 85 ? -8.155 -5.832 21.260 1.00 94.50 85 SER A O 1
ATOM 692 N N . ALA A 1 86 ? -9.769 -5.145 22.646 1.00 95.50 86 ALA A N 1
ATOM 693 C CA . ALA A 1 86 ? -9.660 -6.318 23.512 1.00 95.50 86 ALA A CA 1
ATOM 694 C C . ALA A 1 86 ? -10.046 -7.625 22.798 1.00 95.50 86 ALA A C 1
ATOM 696 O O . ALA A 1 86 ? -9.511 -8.682 23.120 1.00 95.50 86 ALA A O 1
ATOM 697 N N . LYS A 1 87 ? -10.978 -7.569 21.837 1.00 95.56 87 LYS A N 1
ATOM 698 C CA . LYS A 1 87 ? -11.442 -8.751 21.093 1.00 95.56 87 LYS A CA 1
ATOM 699 C C . LYS A 1 87 ? -10.529 -9.141 19.943 1.00 95.56 87 LYS A C 1
ATOM 701 O O . LYS A 1 87 ? -10.389 -10.323 19.654 1.00 95.56 87 LYS A O 1
ATOM 706 N N . THR A 1 88 ? -9.978 -8.154 19.248 1.00 91.81 88 THR A N 1
ATOM 707 C CA . THR A 1 88 ? -9.194 -8.378 18.027 1.00 91.81 88 THR A CA 1
ATOM 708 C C . THR A 1 88 ? -7.690 -8.360 18.279 1.00 91.81 88 THR A C 1
ATOM 710 O O . THR A 1 88 ? -6.925 -8.813 17.430 1.00 91.81 88 THR A O 1
ATOM 713 N N . GLY A 1 89 ? -7.259 -7.850 19.436 1.00 93.38 89 GLY A N 1
ATOM 714 C CA . GLY A 1 89 ? -5.851 -7.647 19.766 1.00 93.38 89 GLY A CA 1
ATOM 715 C C . GLY A 1 89 ? -5.194 -6.514 18.974 1.00 93.38 89 GLY A C 1
ATOM 716 O O . GLY A 1 89 ? -3.967 -6.436 18.956 1.00 93.38 89 GLY A O 1
ATOM 717 N N . LYS A 1 90 ? -5.976 -5.670 18.286 1.00 89.00 90 LYS A N 1
ATOM 718 C CA . LYS A 1 90 ? -5.490 -4.559 17.458 1.00 89.00 90 LYS A CA 1
ATOM 719 C C . LYS A 1 90 ? -6.408 -3.350 17.575 1.00 89.00 90 LYS A C 1
ATOM 721 O O . LYS A 1 90 ? -7.612 -3.502 17.758 1.00 89.00 90 LYS A O 1
ATOM 726 N N . GLU A 1 91 ? -5.844 -2.162 17.408 1.00 87.25 91 GLU A N 1
ATOM 727 C CA . GLU A 1 91 ? -6.634 -0.938 17.326 1.00 87.25 91 GLU A CA 1
ATOM 728 C C . GLU A 1 91 ? -7.488 -0.928 16.049 1.00 87.25 91 GLU A C 1
ATOM 730 O O . GLU A 1 91 ? -7.125 -1.517 15.027 1.00 87.25 91 GLU A O 1
ATOM 735 N N . TYR A 1 92 ? -8.649 -0.273 16.102 1.00 85.88 92 TYR A N 1
ATOM 736 C CA . TYR A 1 92 ? -9.431 -0.038 14.896 1.00 85.88 92 TYR A CA 1
ATOM 737 C C . TYR A 1 92 ? -8.713 0.969 13.986 1.00 85.88 92 TYR A C 1
ATOM 739 O O . TYR A 1 92 ? -8.481 2.122 14.366 1.00 85.88 92 TYR A O 1
ATOM 747 N N . GLU A 1 93 ? -8.408 0.531 12.768 1.00 78.56 93 GLU A N 1
ATOM 748 C CA . GLU A 1 93 ? -7.755 1.328 11.736 1.00 78.56 93 GLU A CA 1
ATOM 749 C C . GLU A 1 93 ? -8.729 1.613 10.593 1.00 78.56 93 GLU A C 1
ATOM 751 O O . GLU A 1 93 ? -9.481 0.746 10.142 1.00 78.56 93 GLU A O 1
ATOM 756 N N . VAL A 1 94 ? -8.708 2.858 10.128 1.00 74.44 94 VAL A N 1
ATOM 757 C CA . VAL A 1 94 ? -9.384 3.285 8.903 1.00 74.44 94 VAL A CA 1
ATOM 758 C C . VAL A 1 94 ? -8.374 3.372 7.772 1.00 74.44 94 VAL A C 1
ATOM 760 O O . VAL A 1 94 ? -7.170 3.500 7.997 1.00 74.44 94 VAL A O 1
ATOM 763 N N . ASN A 1 95 ? -8.891 3.331 6.551 1.00 66.94 95 ASN A N 1
ATOM 764 C CA . ASN A 1 95 ? -8.107 3.373 5.331 1.00 66.94 95 ASN A CA 1
ATOM 765 C C . ASN A 1 95 ? -7.129 4.554 5.310 1.00 66.94 95 ASN A C 1
ATOM 767 O O . ASN A 1 95 ? -7.555 5.702 5.216 1.00 66.94 95 ASN A O 1
ATOM 771 N N . ASN A 1 96 ? -5.822 4.289 5.358 1.00 59.09 96 ASN A N 1
ATOM 772 C CA . ASN A 1 96 ? -4.810 5.340 5.434 1.00 59.09 96 ASN A CA 1
ATOM 773 C C . ASN A 1 96 ? -4.169 5.612 4.064 1.00 59.09 96 ASN A C 1
ATOM 775 O O . ASN A 1 96 ? -2.993 5.341 3.843 1.00 59.09 96 ASN A O 1
ATOM 779 N N . ASN A 1 97 ? -4.960 6.138 3.127 1.00 56.00 97 ASN A N 1
ATOM 780 C CA . ASN A 1 97 ? -4.455 6.638 1.845 1.00 56.00 97 ASN A CA 1
ATOM 781 C C . ASN A 1 97 ? -4.087 8.119 1.970 1.00 56.00 97 ASN A C 1
ATOM 783 O O . ASN A 1 97 ? -4.870 8.980 1.593 1.00 56.00 97 ASN A O 1
ATOM 787 N N . ASN A 1 98 ? -2.907 8.419 2.519 1.00 48.81 98 ASN A N 1
ATOM 788 C CA . ASN A 1 98 ? -2.395 9.796 2.645 1.00 48.81 98 ASN A CA 1
ATOM 789 C C . ASN A 1 98 ? -1.546 10.240 1.440 1.00 48.81 98 ASN A C 1
ATOM 791 O O . ASN A 1 98 ? -0.659 11.082 1.577 1.00 48.81 98 ASN A O 1
ATOM 795 N N . TYR A 1 99 ? -1.789 9.676 0.258 1.00 46.25 99 TYR A N 1
ATOM 796 C CA . TYR A 1 99 ? -1.067 10.061 -0.949 1.00 46.25 99 TYR A CA 1
ATOM 797 C C . TYR A 1 99 ? -1.908 11.002 -1.796 1.00 46.25 99 TYR A C 1
ATOM 799 O O . TYR A 1 99 ? -2.931 10.609 -2.350 1.00 46.25 99 TYR A O 1
ATOM 807 N N . TYR A 1 100 ? -1.439 12.245 -1.886 1.00 38.97 100 TYR A N 1
ATOM 808 C CA . TYR A 1 100 ? -1.863 13.193 -2.904 1.00 38.97 100 TYR A CA 1
ATOM 809 C C . TYR A 1 100 ? -1.614 12.577 -4.288 1.00 38.97 100 TYR A C 1
ATOM 811 O O . TYR A 1 100 ? -0.520 12.064 -4.545 1.00 38.97 100 TYR A O 1
ATOM 819 N N . CYS A 1 101 ? -2.651 12.589 -5.128 1.00 37.16 101 CYS A N 1
ATOM 820 C CA . CYS A 1 101 ? -2.568 12.256 -6.549 1.00 37.16 101 CYS A CA 1
ATOM 821 C C . CYS A 1 101 ? -1.526 13.116 -7.273 1.00 37.16 101 CYS A C 1
ATOM 823 O O . CYS A 1 101 ? -1.454 14.328 -6.963 1.00 37.16 101 CYS A O 1
#

Solvent-accessible surface area (backbone atoms only — not comparable to full-atom values): 6234 Å² total; per-residue (Å²): 95,58,68,40,37,78,70,40,43,30,72,67,78,84,48,79,44,76,48,81,52,74,66,59,74,75,70,55,98,55,78,46,64,63,92,84,57,94,75,30,73,66,52,31,52,49,22,51,54,17,51,71,29,50,44,77,49,58,70,84,65,69,89,49,66,71,51,51,52,49,53,51,52,51,44,52,46,39,40,79,75,65,45,37,38,82,74,70,76,44,77,80,74,69,63,62,68,87,69,83,130

Organism: Brugia pahangi (NCBI:txid6280)

pLDDT: mean 84.42, std 14.56, range [37.16, 97.62]

Sequence (101 aa):
MLAAYDLGMATSGEYVFINI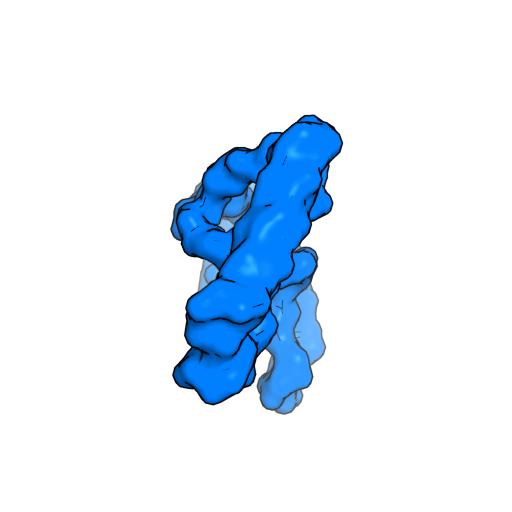DVSTGSHAERPWLRSNDTTTSMENEKAKKAYQALKTISLRRSDLDEYKDFESRVKERAEKRYNYSAKTGKEYEVNNNNYYC